Protein AF-A0A7X1JBY2-F1 (afdb_monomer)

Sequence (81 aa):
MCEDGGLSLEKWIIRRRLEGARNDLAASGHSHRTIDAVARNWGFTNPAFFSRRFRQTYGTTPSQWRRLFQQGQLLAPQDDL

Organism: NCBI:txid2759956

Secondary structure (DSSP, 8-state):
----SHHHHHHHHHHHHHHHHHHHHH-GGGTTS-HHHHHHHTT-S-HHHHHHHHHHHHSS-HHHHHHHHHHGGG-------

InterPro domains:
  IPR009057 Homedomain-like superfamily [SSF46689] (16-70)
  IPR018060 AraC-like, DNA binding HTH domain [PF12833] (6-67)
  IPR018060 AraC-like, DNA binding HTH domain [PS01124] (1-68)
  IPR018060 AraC-like, DNA binding HTH domain [SM00342] (3-66)
  IPR018062 HTH domain AraC-type, conserved site [PS00041] (17-62)
  IPR020449 Transcription regulator HTH, AraC- type, HTH domain [PR00032] (35-50)
  IPR020449 Transcription regulator HTH, AraC- type, HTH domain [PR00032] (50-66)
  IPR050204 AraC/XylS family transcriptional regulators [PTHR46796] (5-70)

Radius of gyration: 15.04 Å; Cα contacts (8 Å, |Δi|>4): 54; chains: 1; bounding box: 38×38×41 Å

Nearest PDB structures (foldseek):
  3mkl-assembly1_A  TM=9.125E-01  e=5.573E-02  Escherichia coli K-12
  3mkl-assembly2_B  TM=9.246E-01  e=6.583E-02  Escherichia coli K-12
  3oou-assembly1_A  TM=9.161E-01  e=1.084E-01  Listeria innocua
  7y0y-assembly1_A  TM=4.700E-01  e=3.197E+00  Pseudomonas aeruginosa PA14
  5axm-assembly1_A-2  TM=3.012E-01  e=7.347E+00  Methanosarcina acetivorans

Foldseek 3Di:
DDDPPPVVVVVVLLVVLLVQLLVCLLDPVNPVPDSCNSCVVSPNPDSVVSQVVNCVVPVHGSVVSSVCSVCCVVDPDPPDD

Mean predicted aligned error: 8.55 Å

Structure (mmCIF, N/CA/C/O backbone):
data_AF-A0A7X1JBY2-F1
#
_entry.id   AF-A0A7X1JBY2-F1
#
loop_
_atom_site.group_PDB
_atom_site.id
_atom_site.type_symbol
_atom_site.label_atom_id
_atom_site.label_alt_id
_atom_site.label_comp_id
_atom_site.label_asym_id
_atom_site.label_entity_id
_atom_site.label_seq_id
_atom_site.pdbx_PDB_ins_code
_atom_site.Cartn_x
_atom_site.Cartn_y
_atom_site.Cartn_z
_atom_site.occupancy
_atom_site.B_iso_or_equiv
_atom_site.auth_seq_id
_atom_site.auth_comp_id
_atom_site.auth_asym_id
_atom_site.auth_atom_id
_atom_site.pdbx_PDB_model_num
ATOM 1 N N . MET A 1 1 ? 19.760 7.691 -27.617 1.00 40.56 1 MET A N 1
ATOM 2 C CA . MET A 1 1 ? 19.634 7.260 -26.209 1.00 40.56 1 MET A CA 1
ATOM 3 C C . MET A 1 1 ? 18.141 7.230 -25.925 1.00 40.56 1 MET A C 1
ATOM 5 O O . MET A 1 1 ? 17.556 8.284 -25.738 1.00 40.56 1 MET A O 1
ATOM 9 N N . CYS A 1 2 ? 17.498 6.078 -26.099 1.00 60.75 2 CYS A N 1
ATOM 10 C CA . CYS A 1 2 ? 16.038 5.979 -26.173 1.00 60.75 2 CYS A CA 1
ATOM 11 C C . CYS A 1 2 ? 15.527 4.975 -25.144 1.00 60.75 2 CYS A C 1
ATOM 13 O O . CYS A 1 2 ? 15.237 3.857 -25.532 1.00 60.75 2 CYS A O 1
ATOM 15 N N . GLU A 1 3 ? 15.412 5.324 -23.860 1.00 55.97 3 GLU A N 1
ATOM 16 C CA . GLU A 1 3 ? 14.622 4.486 -22.942 1.00 55.97 3 GLU A CA 1
ATOM 17 C C . GLU A 1 3 ? 14.108 5.268 -21.718 1.00 55.97 3 GLU A C 1
ATOM 19 O O . GLU A 1 3 ? 14.559 5.082 -20.597 1.00 55.97 3 GLU A O 1
ATOM 24 N N . ASP A 1 4 ? 13.129 6.153 -21.936 1.00 54.56 4 ASP A N 1
ATOM 25 C CA . ASP A 1 4 ? 12.326 6.777 -20.861 1.00 54.56 4 ASP A CA 1
ATOM 26 C C . ASP A 1 4 ? 10.812 6.670 -21.154 1.00 54.56 4 ASP A C 1
ATOM 28 O O . ASP A 1 4 ? 10.023 7.575 -20.921 1.00 54.56 4 ASP A O 1
ATOM 32 N N . GLY A 1 5 ? 10.374 5.559 -21.758 1.00 56.06 5 GLY A N 1
ATOM 33 C CA . GLY A 1 5 ? 8.953 5.334 -22.0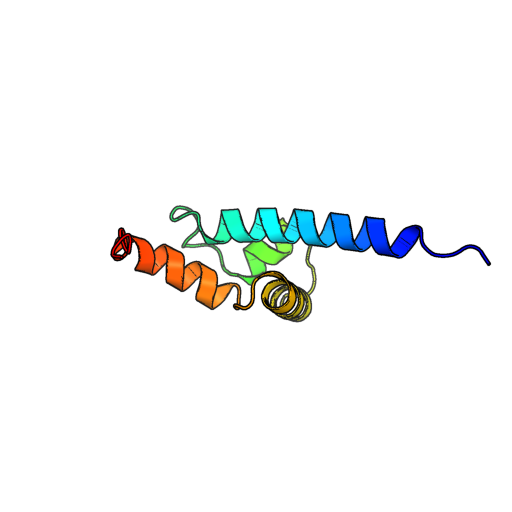84 1.00 56.06 5 GLY A CA 1
ATOM 34 C C . GLY A 1 5 ? 8.260 4.319 -21.173 1.00 56.06 5 GLY A C 1
ATOM 35 O O . GLY A 1 5 ? 7.110 4.504 -20.776 1.00 56.06 5 GLY A O 1
ATOM 36 N N . GLY A 1 6 ? 8.962 3.238 -20.812 1.00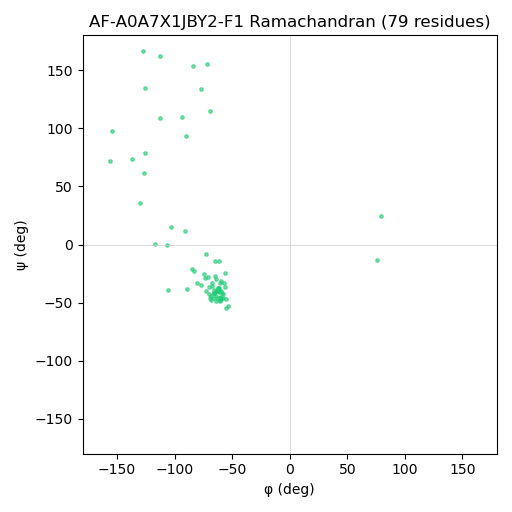 56.56 6 GLY A N 1
ATOM 37 C CA . GLY A 1 6 ? 8.372 2.097 -20.098 1.00 56.56 6 GLY A CA 1
ATOM 38 C C . GLY A 1 6 ? 8.143 2.335 -18.603 1.00 56.56 6 GLY A C 1
ATOM 39 O O . GLY A 1 6 ? 7.137 1.892 -18.048 1.00 56.56 6 GLY A O 1
ATOM 40 N N . LEU A 1 7 ? 9.033 3.096 -17.957 1.00 60.72 7 LEU A N 1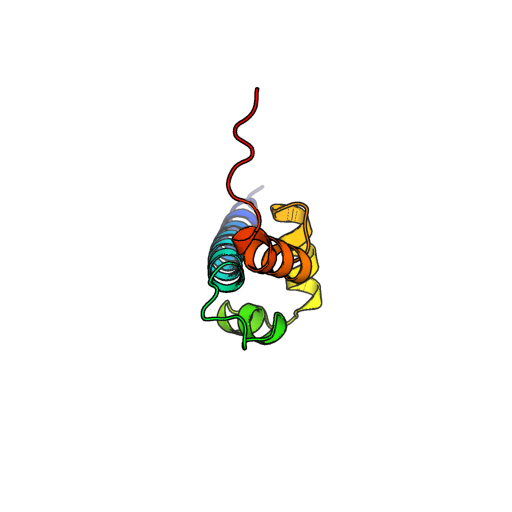
ATOM 41 C CA . LEU A 1 7 ? 8.970 3.361 -16.515 1.00 60.72 7 LEU A CA 1
ATOM 42 C C . LEU A 1 7 ? 7.750 4.212 -16.135 1.00 60.72 7 LEU A C 1
ATOM 44 O O . LEU A 1 7 ? 7.165 4.015 -15.070 1.00 60.72 7 LEU A O 1
ATOM 48 N N . SER A 1 8 ? 7.332 5.129 -17.009 1.00 75.56 8 SER A N 1
ATOM 49 C CA . SER A 1 8 ? 6.188 6.009 -16.758 1.00 75.56 8 SER A CA 1
ATOM 50 C C . SER A 1 8 ? 4.855 5.273 -16.849 1.00 75.56 8 SER A C 1
ATOM 52 O O . SER A 1 8 ? 3.998 5.488 -15.991 1.00 75.56 8 SER A O 1
ATOM 54 N N . LEU A 1 9 ? 4.685 4.363 -17.817 1.00 80.19 9 LEU A N 1
ATOM 55 C CA . LEU A 1 9 ? 3.448 3.591 -17.954 1.00 80.19 9 LEU A CA 1
ATOM 56 C C . LEU A 1 9 ? 3.274 2.601 -16.800 1.00 80.19 9 LEU A C 1
ATOM 58 O O . LEU A 1 9 ? 2.217 2.582 -16.174 1.00 80.19 9 LEU A O 1
ATOM 62 N N . GLU A 1 10 ? 4.307 1.825 -16.464 1.00 82.88 10 GLU A N 1
ATOM 63 C CA . GLU A 1 10 ? 4.232 0.890 -15.336 1.00 82.88 10 GLU A CA 1
ATOM 64 C C . GLU A 1 10 ? 3.960 1.636 -14.020 1.00 82.88 10 GLU A C 1
ATOM 66 O O . GLU A 1 10 ? 3.058 1.273 -13.261 1.00 82.88 10 GLU A O 1
ATOM 71 N N . LYS A 1 11 ? 4.663 2.750 -13.779 1.00 83.31 11 LYS A N 1
ATOM 72 C CA . LYS A 1 11 ? 4.441 3.606 -12.606 1.00 83.31 11 LYS A CA 1
ATOM 73 C C . LYS A 1 11 ? 3.036 4.209 -12.592 1.00 83.31 11 LYS A C 1
ATOM 75 O O . LYS A 1 11 ? 2.434 4.301 -11.522 1.00 83.31 11 LYS A O 1
ATOM 80 N N . TRP A 1 12 ? 2.498 4.599 -13.747 1.00 86.56 12 TRP A N 1
ATOM 81 C CA . TRP A 1 12 ? 1.133 5.109 -13.875 1.00 86.56 12 TRP A CA 1
ATOM 82 C C . TRP A 1 12 ? 0.094 4.025 -13.571 1.00 86.56 12 TRP A C 1
ATOM 84 O O . TRP A 1 12 ? -0.802 4.261 -12.762 1.00 86.56 12 TRP A O 1
ATOM 94 N N . ILE A 1 13 ? 0.260 2.817 -14.120 1.00 89.50 13 ILE A N 1
ATOM 95 C CA . ILE A 1 13 ? -0.606 1.663 -13.840 1.00 89.50 13 ILE A CA 1
ATOM 96 C C . ILE A 1 13 ? -0.568 1.323 -12.347 1.00 89.50 13 ILE A C 1
ATOM 98 O O . ILE A 1 13 ? -1.617 1.153 -11.725 1.00 89.50 13 ILE A O 1
ATOM 102 N N . ILE A 1 14 ? 0.627 1.262 -11.750 1.00 89.69 14 ILE A N 1
ATOM 103 C CA . ILE A 1 14 ? 0.794 1.000 -10.316 1.00 89.69 14 ILE A CA 1
ATOM 104 C C . ILE A 1 14 ? 0.095 2.082 -9.495 1.00 89.69 14 ILE A C 1
ATOM 106 O O . ILE A 1 14 ? -0.643 1.743 -8.573 1.00 89.69 14 ILE A O 1
ATOM 110 N N . ARG A 1 15 ? 0.265 3.369 -9.830 1.00 88.88 15 ARG A N 1
ATOM 111 C CA . ARG A 1 15 ? -0.437 4.456 -9.132 1.00 88.88 15 ARG A CA 1
ATOM 112 C C . ARG A 1 15 ? -1.950 4.317 -9.245 1.00 88.88 15 ARG A C 1
ATOM 114 O O . ARG A 1 15 ? -2.612 4.350 -8.215 1.00 88.88 15 ARG A O 1
ATOM 121 N N . ARG A 1 16 ? -2.484 4.046 -10.438 1.00 91.56 16 ARG A N 1
ATOM 122 C CA . ARG A 1 16 ? -3.926 3.849 -10.644 1.00 91.56 16 ARG A CA 1
ATOM 123 C C . ARG A 1 16 ? -4.474 2.703 -9.788 1.00 91.56 16 ARG A C 1
ATOM 125 O O . ARG A 1 16 ? -5.529 2.833 -9.173 1.00 91.56 16 ARG A O 1
ATOM 132 N N . ARG A 1 17 ? -3.738 1.588 -9.715 1.00 92.00 17 ARG A N 1
ATOM 133 C CA . ARG A 1 17 ? -4.085 0.424 -8.882 1.00 92.00 17 ARG A CA 1
ATOM 134 C C . ARG A 1 17 ? -4.021 0.744 -7.390 1.0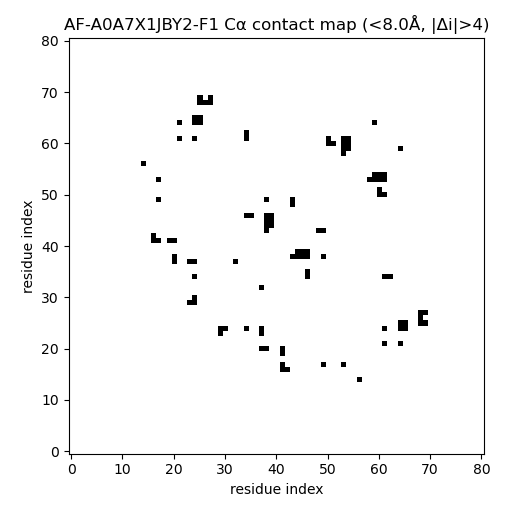0 92.00 17 ARG A C 1
ATOM 136 O O . ARG A 1 17 ? -4.905 0.338 -6.645 1.00 92.00 17 ARG A O 1
ATOM 143 N N . LEU A 1 18 ? -3.002 1.486 -6.952 1.00 90.88 18 LEU A N 1
ATOM 144 C CA . LEU A 1 18 ? -2.880 1.960 -5.571 1.00 90.88 18 LEU A CA 1
ATOM 145 C C . LEU A 1 18 ? -4.039 2.891 -5.190 1.00 90.88 18 LEU A C 1
ATOM 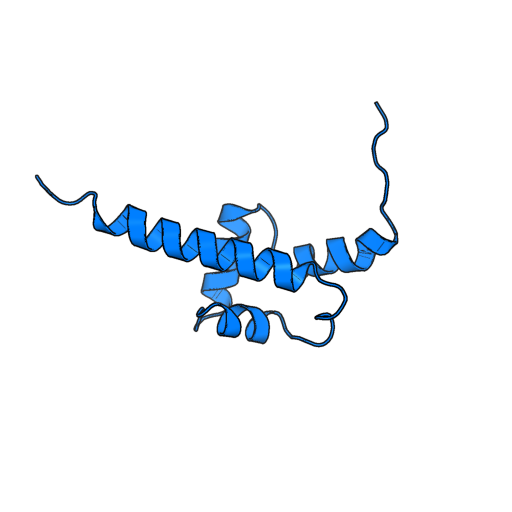147 O O . LEU A 1 18 ? -4.567 2.775 -4.087 1.00 90.88 18 LEU A O 1
ATOM 151 N N . GLU A 1 19 ? -4.469 3.765 -6.102 1.00 91.62 19 GLU A N 1
ATOM 152 C CA . GLU A 1 19 ? -5.619 4.649 -5.893 1.00 91.62 19 GLU A CA 1
ATOM 153 C C . GLU A 1 19 ? -6.928 3.870 -5.772 1.00 91.62 19 GLU A C 1
ATOM 155 O O . GLU A 1 19 ? -7.731 4.167 -4.893 1.00 91.62 19 GLU A O 1
ATOM 160 N N . GLY A 1 20 ? -7.134 2.847 -6.601 1.00 91.31 20 GLY A N 1
ATOM 161 C CA . GLY A 1 20 ? -8.274 1.944 -6.456 1.00 91.31 20 GLY A CA 1
ATOM 162 C C . GLY A 1 20 ? -8.258 1.213 -5.113 1.00 91.31 20 GLY A C 1
ATOM 163 O O . GLY A 1 20 ? -9.243 1.229 -4.373 1.00 91.31 20 GLY A O 1
ATOM 164 N N . ALA A 1 21 ? -7.101 0.655 -4.745 1.00 91.00 21 ALA A N 1
ATOM 165 C CA . ALA A 1 21 ? -6.916 -0.029 -3.471 1.00 91.00 21 ALA A CA 1
ATOM 166 C C . ALA A 1 21 ? -7.179 0.890 -2.273 1.00 91.00 21 ALA A C 1
ATOM 168 O O . ALA A 1 21 ? -7.823 0.465 -1.319 1.00 91.00 21 ALA A O 1
ATOM 169 N N . ARG A 1 22 ? -6.746 2.159 -2.315 1.00 89.06 22 ARG A N 1
ATOM 170 C CA . ARG A 1 22 ? -7.003 3.123 -1.228 1.00 89.06 22 ARG A CA 1
ATOM 171 C C . ARG A 1 22 ? -8.500 3.365 -1.021 1.00 89.06 22 ARG A C 1
ATOM 173 O O . ARG A 1 22 ? -8.928 3.525 0.117 1.00 89.06 22 ARG A O 1
ATOM 180 N N . ASN A 1 23 ? -9.269 3.406 -2.109 1.00 89.38 23 ASN A N 1
ATOM 181 C CA . ASN A 1 23 ? -10.705 3.649 -2.065 1.00 89.38 23 ASN A CA 1
ATOM 182 C C . ASN A 1 23 ? -11.425 2.440 -1.464 1.00 89.38 23 ASN A C 1
ATOM 184 O O . ASN A 1 23 ? -12.260 2.590 -0.579 1.00 89.38 23 ASN A O 1
ATOM 188 N N . ASP A 1 24 ? -11.016 1.237 -1.870 1.00 88.94 24 ASP A N 1
ATOM 189 C CA . ASP A 1 24 ? -11.532 -0.016 -1.316 1.00 88.94 24 ASP A CA 1
ATOM 190 C C . ASP A 1 24 ? -11.213 -0.157 0.182 1.00 88.94 24 ASP A C 1
ATOM 192 O O . ASP A 1 24 ? -12.047 -0.627 0.948 1.00 88.94 24 ASP A O 1
ATOM 196 N N . LEU A 1 25 ? -10.026 0.291 0.611 1.00 86.75 25 LEU A N 1
ATOM 197 C CA . LEU A 1 25 ? -9.611 0.299 2.019 1.00 86.75 25 LEU A CA 1
ATOM 198 C C . LEU A 1 25 ? -10.348 1.341 2.872 1.00 86.75 25 LEU A C 1
ATOM 200 O O . LEU A 1 25 ? -10.458 1.148 4.082 1.00 86.75 25 LEU A O 1
ATOM 204 N N . ALA A 1 26 ? -10.804 2.438 2.265 1.00 85.75 26 ALA A N 1
ATOM 205 C CA . ALA A 1 26 ? -11.592 3.476 2.928 1.00 85.75 26 ALA A CA 1
ATOM 206 C C . ALA A 1 26 ? -13.088 3.121 3.005 1.00 85.75 26 ALA A C 1
ATOM 208 O O . ALA A 1 26 ? -13.797 3.629 3.872 1.00 85.75 26 ALA A O 1
ATOM 209 N N . ALA A 1 27 ? -13.573 2.241 2.125 1.00 83.62 27 ALA A N 1
ATOM 210 C CA . ALA A 1 27 ? -14.960 1.803 2.113 1.00 83.62 27 ALA A CA 1
ATOM 211 C C . ALA A 1 27 ? -15.282 0.935 3.345 1.00 83.62 27 ALA A C 1
ATOM 213 O O . ALA A 1 27 ? -14.793 -0.188 3.495 1.00 83.62 27 ALA A O 1
ATOM 214 N N . SER A 1 28 ? -16.170 1.427 4.213 1.00 68.06 28 SER A N 1
ATOM 215 C CA . SER A 1 28 ? -16.606 0.745 5.442 1.00 68.06 28 SER A CA 1
ATOM 216 C C . SER A 1 28 ? -17.205 -0.647 5.183 1.00 68.06 28 SER A C 1
ATOM 218 O O . SER A 1 28 ? -16.966 -1.573 5.966 1.00 68.06 28 SER A O 1
ATOM 220 N N . GLY A 1 29 ? -17.883 -0.834 4.043 1.00 69.56 29 GLY A N 1
ATOM 221 C CA . GLY A 1 29 ? -18.442 -2.117 3.591 1.00 69.56 29 GLY A CA 1
ATOM 222 C C . GLY A 1 29 ? -17.405 -3.207 3.280 1.00 69.56 29 GLY A C 1
ATOM 223 O O . GLY A 1 29 ? -17.750 -4.383 3.211 1.00 69.56 29 GLY A O 1
ATOM 224 N N . HIS A 1 30 ? -16.122 -2.855 3.153 1.00 68.00 30 HIS A N 1
ATOM 225 C CA . HIS A 1 30 ? -15.031 -3.805 2.916 1.00 68.00 30 HIS A CA 1
ATOM 226 C C . HIS A 1 30 ? -14.198 -4.105 4.166 1.00 68.00 30 HIS A C 1
ATOM 228 O O . HIS A 1 30 ? -13.150 -4.742 4.077 1.00 68.00 30 HIS A O 1
ATOM 234 N N . SER A 1 31 ? -14.696 -3.751 5.354 1.00 67.56 31 SER A N 1
ATOM 235 C CA . SER A 1 31 ? -14.042 -4.063 6.633 1.00 67.56 31 SER A CA 1
ATOM 236 C C . SER A 1 31 ? -13.784 -5.566 6.843 1.00 67.56 31 SER A C 1
ATOM 238 O O . SER A 1 31 ? -12.854 -5.936 7.556 1.00 67.56 31 SER A O 1
ATOM 240 N N . HIS A 1 32 ? -14.539 -6.461 6.204 1.00 77.50 32 HIS A N 1
ATOM 241 C CA . HIS A 1 32 ? -14.265 -7.902 6.281 1.00 77.50 32 HIS A CA 1
ATOM 242 C C . HIS A 1 32 ? -13.041 -8.320 5.439 1.00 77.50 32 HIS A C 1
ATOM 244 O O . HIS A 1 32 ? -12.380 -9.309 5.742 1.00 77.50 32 HIS A O 1
ATOM 250 N N . ARG A 1 33 ? -12.689 -7.572 4.384 1.00 82.75 33 ARG A N 1
ATOM 251 C CA . ARG A 1 33 ? -11.597 -7.947 3.474 1.00 82.75 33 ARG A CA 1
ATOM 252 C C . ARG A 1 33 ? -10.240 -7.653 4.098 1.00 82.75 33 ARG A C 1
ATOM 254 O O . ARG A 1 33 ? -10.007 -6.571 4.631 1.00 82.75 33 ARG A O 1
ATOM 261 N N . THR A 1 34 ? -9.315 -8.601 4.008 1.00 87.06 34 THR A N 1
ATOM 262 C CA . THR A 1 34 ? -7.934 -8.392 4.454 1.00 87.06 34 THR A CA 1
ATOM 263 C C . THR A 1 34 ? -7.195 -7.450 3.501 1.00 87.06 34 THR A C 1
ATOM 265 O O . THR A 1 34 ? -7.523 -7.348 2.319 1.00 87.06 34 THR A O 1
ATOM 268 N N . ILE A 1 35 ? -6.157 -6.775 4.002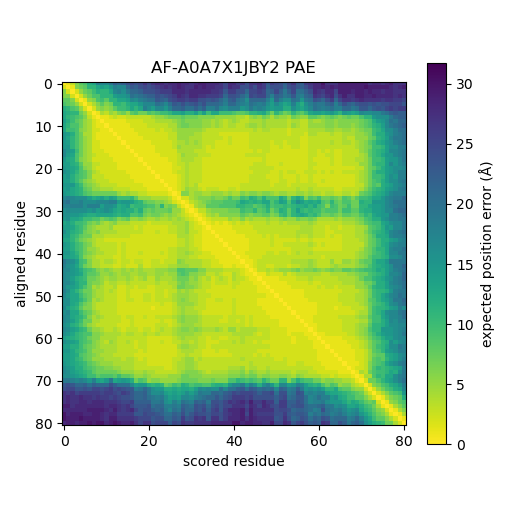 1.00 86.12 35 ILE A N 1
ATOM 269 C CA . ILE A 1 35 ? -5.296 -5.908 3.178 1.00 86.12 35 ILE A CA 1
ATOM 270 C C . ILE A 1 35 ? -4.684 -6.684 1.999 1.00 86.12 35 ILE A C 1
ATOM 272 O O . ILE A 1 35 ? -4.563 -6.148 0.901 1.00 86.12 35 ILE A O 1
ATOM 276 N N . ASP A 1 36 ? -4.333 -7.954 2.219 1.00 88.88 36 ASP A N 1
ATOM 277 C CA . ASP A 1 36 ? -3.835 -8.863 1.183 1.00 88.88 36 ASP A CA 1
ATOM 278 C C . ASP A 1 36 ? -4.896 -9.149 0.107 1.00 88.88 36 ASP A C 1
ATOM 280 O O . ASP A 1 36 ? -4.592 -9.035 -1.079 1.00 88.88 36 ASP A O 1
ATOM 284 N N . ALA A 1 37 ? -6.150 -9.413 0.490 1.00 89.19 37 ALA A N 1
ATOM 285 C CA . ALA A 1 37 ? -7.234 -9.618 -0.469 1.00 89.19 37 ALA A CA 1
ATOM 286 C C . ALA A 1 37 ? -7.480 -8.368 -1.330 1.00 89.19 37 ALA A C 1
ATOM 288 O O . ALA A 1 37 ? -7.644 -8.479 -2.544 1.00 89.19 37 ALA A O 1
ATOM 289 N N . VAL A 1 38 ? -7.438 -7.174 -0.725 1.00 89.50 38 VAL A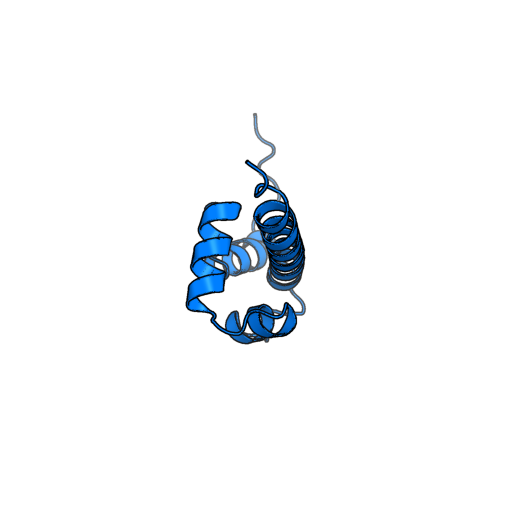 N 1
ATOM 290 C CA . VAL A 1 38 ? -7.541 -5.910 -1.469 1.00 89.50 38 VAL A CA 1
ATOM 291 C C . VAL A 1 38 ? -6.356 -5.746 -2.423 1.00 89.50 38 VAL A C 1
ATOM 293 O O . VAL A 1 38 ? -6.554 -5.444 -3.597 1.00 89.50 38 VAL A O 1
ATOM 296 N N . ALA A 1 39 ? -5.127 -6.004 -1.971 1.00 89.56 39 ALA A N 1
ATOM 297 C CA . ALA A 1 39 ? -3.941 -5.925 -2.823 1.00 89.56 39 ALA A CA 1
ATOM 298 C C . ALA A 1 39 ? -4.051 -6.865 -4.041 1.00 89.56 39 ALA A C 1
ATOM 300 O O . ALA A 1 39 ? -3.831 -6.433 -5.175 1.00 89.56 39 ALA A O 1
ATOM 301 N N . ARG A 1 40 ? -4.472 -8.116 -3.825 1.00 90.44 40 ARG A N 1
ATOM 302 C CA . ARG A 1 40 ? -4.677 -9.108 -4.892 1.00 90.44 40 ARG A CA 1
ATOM 303 C C . ARG A 1 40 ? -5.774 -8.699 -5.870 1.00 90.44 40 ARG A C 1
ATOM 305 O O . ARG A 1 40 ? -5.577 -8.843 -7.072 1.00 90.44 40 ARG A O 1
ATOM 312 N N . ASN A 1 41 ? -6.878 -8.128 -5.383 1.00 90.44 41 ASN A N 1
ATOM 313 C CA . ASN A 1 41 ? -7.972 -7.635 -6.226 1.00 90.44 41 ASN A CA 1
ATOM 314 C C . ASN A 1 41 ? -7.513 -6.537 -7.203 1.00 90.44 41 ASN A C 1
ATOM 316 O O . ASN A 1 41 ? -7.985 -6.467 -8.332 1.00 90.44 41 ASN A O 1
ATOM 320 N N . TRP A 1 42 ? -6.541 -5.718 -6.796 1.00 91.31 42 TRP A N 1
ATOM 321 C CA . TRP A 1 42 ? -5.931 -4.686 -7.642 1.00 91.31 42 TRP A CA 1
ATOM 322 C C . TRP A 1 42 ? -4.693 -5.178 -8.416 1.00 91.31 42 TRP A C 1
ATOM 324 O O . TRP A 1 42 ? -3.968 -4.387 -9.025 1.00 91.31 42 TRP A O 1
ATOM 334 N N . GLY A 1 43 ? -4.452 -6.493 -8.426 1.00 89.69 43 GLY A N 1
ATOM 335 C CA . GLY A 1 43 ? -3.399 -7.141 -9.203 1.00 89.69 43 GLY A CA 1
ATOM 336 C C . GLY A 1 43 ? -2.000 -7.036 -8.594 1.00 89.69 43 GLY A C 1
ATOM 337 O O . GLY A 1 43 ? -1.018 -7.094 -9.334 1.00 89.69 43 GLY A O 1
ATOM 338 N N . PHE A 1 44 ? -1.887 -6.859 -7.275 1.00 88.88 44 PHE A N 1
ATOM 339 C CA . PHE A 1 44 ? -0.627 -7.013 -6.550 1.00 88.88 44 PHE A CA 1
ATOM 340 C C . PHE A 1 44 ? -0.510 -8.432 -5.993 1.00 88.88 44 PHE A C 1
ATOM 342 O O . PHE A 1 44 ? -1.184 -8.794 -5.033 1.00 88.88 44 PHE A O 1
ATOM 349 N N . THR A 1 45 ? 0.402 -9.219 -6.558 1.00 87.06 45 THR A N 1
ATOM 350 C CA . THR A 1 45 ? 0.681 -10.584 -6.084 1.00 87.06 45 THR A CA 1
ATOM 351 C C . THR A 1 45 ? 1.450 -10.593 -4.763 1.00 87.06 45 THR A C 1
ATOM 353 O O . THR A 1 45 ? 1.315 -11.524 -3.977 1.00 87.06 45 THR A O 1
ATOM 356 N N . ASN A 1 46 ? 2.257 -9.554 -4.500 1.00 88.44 46 ASN A N 1
ATOM 357 C CA . ASN A 1 46 ? 3.083 -9.470 -3.297 1.00 88.44 46 ASN A CA 1
ATOM 358 C C . ASN A 1 46 ? 2.620 -8.338 -2.350 1.00 88.44 46 ASN A C 1
ATOM 360 O O . ASN A 1 46 ? 2.871 -7.158 -2.636 1.00 88.44 46 ASN A O 1
ATOM 364 N N . PRO A 1 47 ? 2.022 -8.662 -1.187 1.00 84.56 47 PRO A N 1
ATOM 365 C CA . PRO A 1 47 ? 1.520 -7.664 -0.241 1.00 84.56 47 PRO A CA 1
ATOM 366 C C . PRO A 1 47 ? 2.631 -6.801 0.382 1.00 84.56 47 PRO A C 1
ATOM 368 O O . PRO A 1 47 ? 2.397 -5.635 0.715 1.00 84.56 47 PRO A O 1
ATOM 371 N N . ALA A 1 48 ? 3.861 -7.318 0.496 1.00 87.88 48 ALA A N 1
ATOM 372 C CA . ALA A 1 48 ? 5.002 -6.549 1.001 1.00 87.88 48 ALA A CA 1
ATOM 373 C C . ALA A 1 48 ? 5.450 -5.458 0.013 1.00 87.88 48 ALA A C 1
ATOM 375 O O . ALA A 1 48 ? 5.836 -4.359 0.423 1.00 87.88 48 ALA A O 1
ATOM 376 N N . PHE A 1 49 ? 5.377 -5.744 -1.292 1.00 88.69 49 PHE A N 1
ATOM 377 C CA . PHE A 1 49 ? 5.655 -4.764 -2.342 1.00 88.69 49 PHE A CA 1
ATOM 378 C C . PHE A 1 49 ? 4.564 -3.694 -2.393 1.00 88.69 49 PHE A C 1
ATOM 380 O O . PHE A 1 49 ? 4.873 -2.501 -2.377 1.00 88.69 49 PHE A O 1
ATOM 387 N N . PHE A 1 50 ? 3.297 -4.119 -2.357 1.00 89.69 50 PHE A N 1
ATOM 388 C CA . PHE A 1 50 ? 2.144 -3.224 -2.268 1.00 89.69 50 PHE A CA 1
ATOM 389 C C . PHE A 1 50 ? 2.273 -2.266 -1.082 1.00 89.69 50 PHE A C 1
ATOM 391 O O . PHE A 1 50 ? 2.238 -1.056 -1.271 1.00 89.69 50 PHE A O 1
ATOM 398 N N . SER A 1 51 ? 2.517 -2.783 0.124 1.00 89.38 51 SER A N 1
ATOM 399 C CA . SER A 1 51 ? 2.598 -1.966 1.342 1.00 89.38 51 SER A CA 1
ATOM 400 C C . SER A 1 51 ? 3.726 -0.933 1.287 1.00 89.38 51 SER A C 1
ATOM 402 O O . SER A 1 51 ? 3.534 0.213 1.696 1.00 89.38 51 SER A O 1
ATOM 404 N N . ARG A 1 52 ? 4.895 -1.307 0.742 1.00 90.31 52 ARG A N 1
ATOM 405 C CA . ARG A 1 52 ? 6.007 -0.369 0.531 1.00 90.31 52 ARG A CA 1
ATOM 406 C C . ARG A 1 52 ? 5.645 0.721 -0.474 1.00 90.31 52 ARG A C 1
ATOM 408 O O . ARG A 1 52 ? 5.854 1.894 -0.181 1.00 90.31 52 ARG A O 1
ATOM 415 N N . ARG A 1 53 ? 5.081 0.358 -1.630 1.00 90.19 53 ARG A N 1
ATOM 416 C CA . ARG A 1 53 ? 4.675 1.324 -2.666 1.00 90.19 53 ARG A CA 1
ATOM 417 C C . ARG A 1 53 ? 3.542 2.235 -2.201 1.00 90.19 53 ARG A C 1
ATOM 419 O O . ARG A 1 53 ? 3.582 3.433 -2.466 1.00 90.19 53 ARG A O 1
ATOM 426 N N . PHE A 1 54 ? 2.584 1.687 -1.462 1.00 91.00 54 PHE A N 1
ATOM 427 C CA . PHE A 1 54 ? 1.483 2.429 -0.863 1.00 91.00 54 PHE A CA 1
ATOM 428 C C . PHE A 1 54 ? 2.019 3.480 0.114 1.00 91.00 54 PHE A C 1
ATOM 430 O O . PHE A 1 54 ? 1.714 4.659 -0.031 1.00 91.00 54 PHE A O 1
ATOM 437 N N . ARG A 1 55 ? 2.925 3.091 1.022 1.00 90.19 55 ARG A N 1
ATOM 438 C CA . ARG A 1 55 ? 3.575 4.026 1.952 1.00 90.19 55 ARG A CA 1
ATOM 439 C C . ARG A 1 55 ? 4.438 5.070 1.251 1.00 90.19 55 ARG A C 1
ATOM 441 O O . ARG A 1 55 ? 4.407 6.225 1.649 1.00 90.19 55 ARG A O 1
ATOM 448 N N . GLN A 1 56 ? 5.182 4.701 0.213 1.00 88.94 56 GLN A N 1
ATOM 449 C CA . GLN A 1 56 ? 5.956 5.674 -0.568 1.00 88.94 56 GLN A CA 1
ATOM 450 C C . GLN A 1 56 ? 5.066 6.693 -1.292 1.00 88.94 56 GLN A C 1
ATOM 452 O O . GLN A 1 56 ? 5.499 7.815 -1.519 1.00 88.94 56 GLN A O 1
ATOM 457 N N . THR A 1 57 ? 3.840 6.308 -1.658 1.00 88.38 57 THR A N 1
ATOM 458 C CA . THR A 1 57 ? 2.915 7.162 -2.420 1.00 88.38 57 THR A CA 1
ATOM 459 C C . THR A 1 57 ? 2.034 8.023 -1.513 1.00 88.38 57 THR A C 1
ATOM 461 O O . THR A 1 57 ? 1.778 9.174 -1.845 1.00 88.38 57 THR A O 1
ATOM 464 N N . TYR A 1 58 ? 1.576 7.484 -0.377 1.00 87.06 58 TYR A N 1
ATOM 465 C CA . TYR A 1 58 ? 0.596 8.127 0.513 1.00 87.06 58 TYR A CA 1
ATOM 466 C C . TYR A 1 58 ? 1.132 8.447 1.913 1.00 87.06 58 TYR A C 1
ATOM 468 O O . TYR A 1 58 ? 0.382 8.901 2.770 1.00 87.06 58 TYR A O 1
ATOM 476 N N . GLY A 1 59 ? 2.398 8.147 2.201 1.00 88.88 59 GLY A N 1
ATOM 477 C CA . GLY A 1 59 ? 3.026 8.400 3.502 1.00 88.88 59 GLY A CA 1
ATOM 478 C C . GLY A 1 59 ? 2.624 7.435 4.625 1.00 88.88 59 GLY A C 1
ATOM 479 O O . GLY A 1 59 ? 3.311 7.372 5.641 1.00 88.88 59 GLY A O 1
ATOM 480 N N . THR A 1 60 ? 1.574 6.627 4.450 1.00 88.62 60 THR A N 1
ATOM 481 C CA . THR A 1 60 ? 1.059 5.702 5.477 1.00 88.62 60 THR A CA 1
ATOM 482 C C . THR A 1 60 ? 0.911 4.270 4.966 1.00 88.62 60 THR A C 1
ATOM 484 O O . THR A 1 60 ? 0.989 4.013 3.769 1.00 88.62 60 THR A O 1
ATOM 487 N N . THR A 1 61 ? 0.728 3.300 5.862 1.00 89.12 61 THR A N 1
ATOM 488 C CA . THR A 1 61 ? 0.500 1.898 5.479 1.00 89.12 61 THR A CA 1
ATOM 489 C C . THR A 1 61 ? -0.979 1.656 5.164 1.00 89.12 61 THR A C 1
ATOM 491 O O . THR A 1 61 ? -1.840 2.326 5.728 1.00 89.12 61 THR A O 1
ATOM 494 N N . PRO A 1 62 ? -1.319 0.673 4.313 1.00 87.50 62 PRO A N 1
ATOM 495 C CA . PRO A 1 62 ? -2.716 0.354 3.996 1.00 87.50 62 PRO A CA 1
ATOM 496 C C . PRO A 1 62 ? -3.545 -0.052 5.228 1.00 87.50 62 PRO A C 1
ATOM 498 O O . PRO A 1 62 ? -4.733 0.246 5.299 1.00 87.50 62 PRO A O 1
ATOM 501 N N . SER A 1 63 ? -2.915 -0.686 6.225 1.00 86.81 63 SER A N 1
ATOM 502 C CA . SER A 1 63 ? -3.564 -1.023 7.500 1.00 86.81 63 SER A CA 1
ATOM 503 C C . SER A 1 63 ? -3.880 0.228 8.328 1.00 86.81 63 SER A C 1
ATOM 505 O O . SER A 1 63 ? -4.994 0.369 8.824 1.00 86.81 63 SER A O 1
ATOM 507 N N . GLN A 1 64 ? -2.936 1.176 8.415 1.00 87.62 64 GLN A N 1
ATOM 508 C CA . GLN A 1 64 ? -3.172 2.466 9.070 1.00 87.62 64 GLN A CA 1
ATOM 509 C C . GLN A 1 64 ? -4.207 3.298 8.318 1.00 87.62 64 GLN A C 1
ATOM 511 O O . GLN A 1 64 ? -5.081 3.862 8.955 1.00 87.62 64 GLN A O 1
ATOM 516 N N . TRP A 1 65 ? -4.162 3.335 6.985 1.00 88.25 65 TRP A N 1
ATOM 517 C CA . TRP A 1 65 ? -5.178 3.995 6.164 1.00 88.25 65 TRP A CA 1
ATOM 518 C C . TRP A 1 65 ? -6.567 3.455 6.489 1.00 88.25 65 TRP A C 1
ATOM 520 O O . TRP A 1 65 ? -7.435 4.200 6.918 1.00 88.25 65 TRP A O 1
ATOM 530 N N . ARG A 1 66 ? -6.754 2.136 6.409 1.00 86.50 66 ARG A N 1
ATOM 531 C CA . ARG A 1 66 ? -8.018 1.509 6.794 1.00 86.50 66 ARG A CA 1
ATOM 532 C C . ARG A 1 66 ? -8.419 1.877 8.222 1.00 86.50 66 ARG A C 1
ATOM 534 O O . ARG A 1 66 ? -9.560 2.256 8.443 1.00 86.50 66 ARG A O 1
ATOM 541 N N . ARG A 1 67 ? -7.493 1.803 9.181 1.00 84.62 67 ARG A N 1
ATOM 542 C CA . ARG A 1 67 ? -7.760 2.191 10.569 1.00 84.62 67 ARG A CA 1
ATOM 543 C C . ARG A 1 67 ? -8.205 3.651 10.671 1.00 84.62 67 ARG A C 1
ATOM 545 O O . ARG A 1 67 ? -9.163 3.898 11.380 1.00 84.62 67 ARG A O 1
ATOM 552 N N . LEU A 1 68 ? -7.589 4.582 9.945 1.00 84.00 68 LEU A N 1
ATOM 553 C CA . LEU A 1 68 ? -7.970 5.998 9.924 1.00 84.00 68 LEU A CA 1
ATOM 554 C C . LEU A 1 68 ? -9.383 6.214 9.381 1.00 84.00 68 LEU A C 1
ATOM 556 O O . LEU A 1 68 ? -10.090 7.046 9.920 1.00 84.00 68 LEU A O 1
ATOM 560 N N . PHE A 1 69 ? -9.827 5.459 8.374 1.00 80.31 69 PHE A N 1
ATOM 561 C CA . PHE A 1 69 ? -11.198 5.570 7.849 1.00 80.31 69 PHE A CA 1
ATOM 562 C C . PHE A 1 69 ? -12.223 4.807 8.700 1.00 80.31 69 PHE A C 1
ATOM 564 O O . PHE A 1 69 ? -13.342 5.272 8.883 1.00 80.31 69 PHE A O 1
ATOM 571 N N . GLN A 1 70 ? -11.833 3.677 9.296 1.00 76.12 70 GLN A N 1
ATOM 572 C CA . GLN A 1 70 ? -12.657 2.960 10.274 1.00 76.12 70 GLN A CA 1
ATOM 573 C C . GLN A 1 70 ? -12.819 3.756 11.578 1.00 76.12 70 GLN A C 1
ATOM 575 O O . GLN A 1 70 ? -13.883 3.730 12.187 1.00 76.12 70 GLN A O 1
ATOM 580 N N . GLN A 1 71 ? -11.776 4.476 11.996 1.00 68.44 71 GLN A N 1
ATOM 581 C CA . GLN A 1 71 ? -11.790 5.389 13.140 1.00 68.44 71 GLN A CA 1
ATOM 582 C C . GLN A 1 71 ? -12.313 6.780 12.766 1.00 68.44 71 GLN A C 1
ATOM 584 O O . GLN A 1 71 ? -12.784 7.488 13.639 1.00 68.44 71 GLN A O 1
ATOM 589 N N . GLY A 1 72 ? -12.281 7.158 11.487 1.00 58.22 72 GLY A N 1
ATOM 590 C CA . GLY A 1 72 ? -12.781 8.417 10.925 1.00 58.22 72 GLY A CA 1
ATOM 591 C C . GLY A 1 72 ? -14.304 8.508 10.861 1.00 58.22 72 GLY A C 1
ATOM 592 O O . GLY A 1 72 ? -14.840 9.594 10.693 1.00 58.22 72 GLY A O 1
ATOM 593 N N . GLN A 1 73 ? -15.015 7.413 11.145 1.00 54.72 73 GLN A N 1
ATOM 594 C CA . GLN A 1 73 ? -16.403 7.494 11.609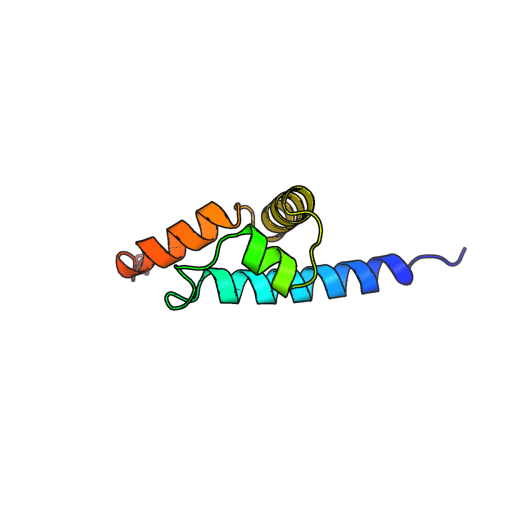 1.00 54.72 73 GLN A CA 1
ATOM 595 C C . GLN A 1 73 ? -16.525 8.260 12.952 1.00 54.72 73 GLN A C 1
ATOM 597 O O . GLN A 1 73 ? -17.623 8.672 13.313 1.00 54.72 73 GLN A O 1
ATOM 602 N N . LEU A 1 74 ? -15.405 8.486 13.657 1.00 50.81 74 LEU A N 1
ATOM 603 C CA . LEU A 1 74 ? -15.258 9.309 14.864 1.00 50.81 74 LEU A CA 1
ATOM 604 C C . LEU A 1 74 ? -14.539 10.658 14.610 1.00 50.81 74 LEU A C 1
ATOM 606 O O . LEU A 1 74 ? -14.337 11.413 15.554 1.00 50.81 74 LEU A O 1
ATOM 610 N N . LEU A 1 75 ? -14.115 10.958 13.373 1.00 47.06 75 LEU A N 1
ATOM 611 C CA . LEU A 1 75 ? -13.345 12.162 13.022 1.00 47.06 75 LEU A CA 1
ATOM 612 C C . LEU A 1 75 ? -13.878 12.782 11.719 1.00 47.06 75 LEU A C 1
ATOM 614 O O . LEU A 1 75 ? -13.258 12.727 10.662 1.00 47.06 75 LEU A O 1
ATOM 618 N N . ALA A 1 76 ? -15.042 13.413 11.830 1.00 36.78 76 ALA A N 1
ATOM 619 C CA . ALA A 1 76 ? -15.327 14.656 11.124 1.00 36.78 76 ALA A CA 1
ATOM 620 C C . ALA A 1 76 ? -15.778 15.669 12.191 1.00 36.78 76 ALA A C 1
ATOM 622 O O . ALA A 1 76 ? -16.602 15.277 13.020 1.00 36.78 76 ALA A O 1
ATOM 623 N N . PRO A 1 77 ? -15.308 16.930 12.219 1.00 44.09 77 PRO A N 1
ATOM 624 C CA . PRO A 1 77 ? -14.339 17.620 11.361 1.00 44.09 77 PRO A CA 1
ATOM 625 C C . PRO A 1 77 ? -13.027 17.977 12.104 1.00 44.09 77 PRO A C 1
ATOM 627 O O . PRO A 1 77 ? -12.974 18.031 13.331 1.00 44.09 77 PRO A O 1
ATOM 630 N N . GLN A 1 78 ? -11.960 18.272 11.364 1.00 43.00 78 GLN A N 1
ATOM 631 C CA . GLN A 1 78 ? -10.921 19.206 11.828 1.00 43.00 78 GLN A CA 1
ATOM 632 C C . GLN A 1 78 ? -10.769 20.260 10.725 1.00 43.00 78 GLN A C 1
ATOM 634 O O . GLN A 1 78 ? -9.756 20.334 10.037 1.00 43.00 78 GLN A O 1
ATOM 639 N N . ASP A 1 79 ? -11.875 20.964 10.486 1.00 42.56 79 ASP A N 1
ATOM 640 C CA . ASP A 1 79 ? -11.871 22.349 10.032 1.00 42.56 79 ASP A CA 1
ATOM 641 C C . ASP A 1 79 ? -11.885 23.153 11.334 1.00 42.56 79 ASP A C 1
ATOM 643 O O . ASP A 1 79 ? -12.927 23.261 11.970 1.00 42.56 79 ASP A O 1
ATOM 647 N N . ASP A 1 80 ? -10.709 23.535 11.825 1.00 39.50 80 ASP A N 1
ATOM 648 C CA . ASP A 1 80 ? -10.581 24.529 12.890 1.00 39.50 80 ASP A CA 1
ATOM 649 C C . ASP A 1 80 ? -9.195 25.188 12.770 1.00 39.50 80 ASP A C 1
ATOM 651 O O . ASP A 1 80 ? -8.180 24.648 13.225 1.00 39.50 80 ASP A O 1
ATOM 655 N N . LEU A 1 81 ? -9.240 26.363 12.122 1.00 37.41 81 LEU A N 1
ATOM 656 C CA . 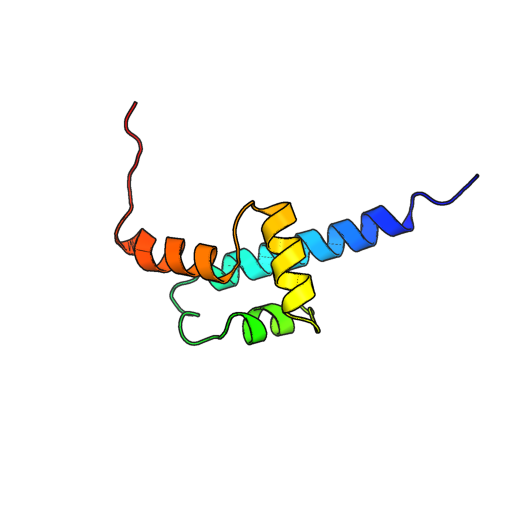LEU A 1 81 ? -8.274 27.468 11.994 1.00 37.41 81 LEU A CA 1
ATOM 657 C C . LEU A 1 81 ? -7.464 27.617 10.693 1.00 37.41 81 LEU A C 1
ATOM 659 O O . LEU A 1 81 ? -6.528 26.828 10.436 1.00 37.41 81 LEU A O 1
#

pLDDT: mean 78.28, std 16.33, range [36.78, 92.0]

Solvent-accessible surface area (backbone atoms only — not comparable to full-atom values): 4885 Å² total; per-residue (Å²): 140,88,85,86,63,67,67,58,52,55,51,48,53,51,49,56,32,50,54,51,40,53,51,52,46,49,37,74,92,41,70,85,58,50,74,56,58,46,36,43,74,52,70,35,90,48,56,71,58,47,40,52,54,41,24,74,74,68,77,44,44,64,68,55,49,25,48,51,41,69,52,33,81,77,60,77,80,89,87,83,134